Protein AF-A0A434CHG4-F1 (afdb_monomer_lite)

Secondary structure (DSSP, 8-state):
---TT---HHHHHHHHS-HHHHHHHHHHHHHHHHHHHHHSHHHHHHHT--TTHHHHHHHHHHHHHHHHHHHHHT--HHHHHHHHHHHHHHHHHHHHHHHHHPEEETTEEEE-

Structure (mmCIF, N/CA/C/O backbone):
data_AF-A0A434CHG4-F1
#
_entry.id   AF-A0A434CHG4-F1
#
loop_
_atom_site.group_PDB
_atom_site.id
_atom_site.type_symbol
_atom_site.label_atom_id
_atom_site.label_alt_id
_atom_site.label_comp_id
_atom_site.label_asym_id
_atom_site.label_entity_id
_atom_site.label_seq_id
_atom_site.pdbx_PDB_ins_code
_atom_site.Cartn_x
_atom_site.Cartn_y
_atom_site.Cartn_z
_atom_site.occupancy
_atom_site.B_iso_or_equiv
_atom_site.auth_seq_id
_atom_site.auth_comp_id
_atom_site.auth_asym_id
_atom_site.auth_atom_id
_atom_site.pdbx_PDB_model_num
ATOM 1 N N . MET A 1 1 ? 25.996 12.401 -8.474 1.00 47.12 1 MET A N 1
ATOM 2 C CA . MET A 1 1 ? 25.396 12.546 -9.818 1.00 47.12 1 MET A CA 1
ATOM 3 C C . MET A 1 1 ? 25.400 11.158 -10.446 1.00 47.12 1 MET A C 1
ATOM 5 O O . MET A 1 1 ? 26.479 10.670 -10.744 1.00 47.12 1 MET A O 1
ATOM 9 N N . GLN A 1 2 ? 24.256 10.465 -10.501 1.00 53.47 2 GLN A N 1
ATOM 10 C CA . GLN A 1 2 ? 24.184 9.134 -11.127 1.00 53.47 2 GLN A CA 1
ATOM 11 C C . GLN A 1 2 ? 24.467 9.268 -12.626 1.00 53.47 2 GLN A C 1
ATOM 13 O O . GLN A 1 2 ? 23.962 10.189 -13.275 1.00 53.47 2 GLN A O 1
ATOM 18 N N . SER A 1 3 ? 25.317 8.389 -13.149 1.00 61.41 3 SER A N 1
ATOM 19 C CA . SER A 1 3 ? 25.686 8.384 -14.560 1.00 61.41 3 SER A CA 1
ATOM 20 C C . SER A 1 3 ? 24.472 7.962 -15.386 1.00 61.41 3 SER A C 1
ATOM 22 O O . SER A 1 3 ? 23.768 7.025 -15.022 1.00 61.41 3 SER A O 1
ATOM 24 N N . ARG A 1 4 ? 24.232 8.590 -16.546 1.00 64.00 4 ARG A N 1
ATOM 25 C CA . ARG A 1 4 ? 23.167 8.172 -17.489 1.00 64.00 4 ARG A CA 1
ATOM 26 C C . ARG A 1 4 ? 23.380 6.749 -18.045 1.00 64.00 4 ARG A C 1
ATOM 28 O O . ARG A 1 4 ? 22.552 6.265 -18.808 1.00 64.00 4 ARG A O 1
ATOM 35 N N . LEU A 1 5 ? 24.495 6.107 -17.686 1.00 69.00 5 LEU A N 1
ATOM 36 C CA . LEU A 1 5 ? 24.861 4.739 -18.042 1.00 69.00 5 LEU A CA 1
ATOM 37 C C . LEU A 1 5 ? 24.376 3.694 -17.020 1.00 69.00 5 LEU A C 1
ATOM 39 O O . LEU A 1 5 ? 24.437 2.500 -17.316 1.00 69.00 5 LEU A O 1
ATOM 43 N N . ASP A 1 6 ? 23.872 4.112 -15.854 1.00 72.56 6 ASP A N 1
ATOM 44 C CA . ASP A 1 6 ? 23.413 3.193 -14.810 1.00 72.56 6 ASP A CA 1
ATOM 45 C C . ASP A 1 6 ? 22.053 2.578 -15.178 1.00 72.56 6 ASP A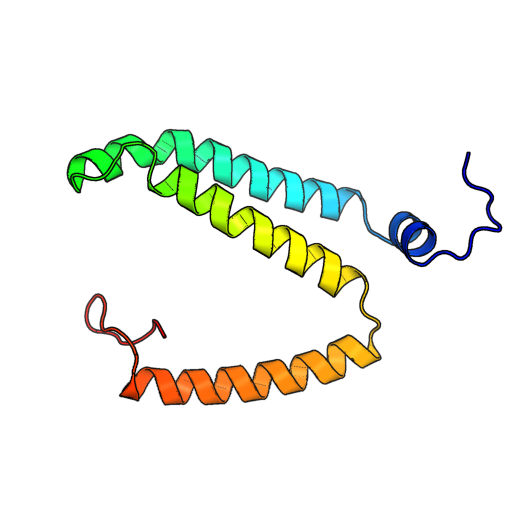 C 1
ATOM 47 O O . ASP A 1 6 ? 20.995 3.175 -14.987 1.00 72.56 6 ASP A O 1
ATOM 51 N N . LYS A 1 7 ? 22.078 1.341 -15.687 1.00 76.50 7 LYS A N 1
ATOM 52 C CA . LYS A 1 7 ? 20.885 0.549 -16.046 1.00 76.50 7 LYS A CA 1
ATOM 53 C C . LYS A 1 7 ? 20.310 -0.254 -14.872 1.00 76.50 7 LYS A C 1
ATOM 55 O O . LYS A 1 7 ? 19.689 -1.295 -15.079 1.00 76.50 7 LYS A O 1
ATOM 60 N N . SER A 1 8 ? 20.545 0.173 -13.629 1.00 85.31 8 SER A N 1
ATOM 61 C CA . SER A 1 8 ? 19.996 -0.550 -12.480 1.00 85.31 8 SER A CA 1
ATOM 62 C C . SER A 1 8 ? 18.460 -0.431 -12.459 1.00 85.31 8 SER A C 1
ATOM 64 O O . SER A 1 8 ? 17.918 0.609 -12.861 1.00 85.31 8 SER A O 1
ATOM 66 N N . PRO A 1 9 ? 17.729 -1.459 -11.986 1.00 82.62 9 PRO A N 1
ATOM 67 C CA . PRO A 1 9 ? 16.269 -1.402 -11.895 1.00 82.62 9 PRO A CA 1
ATOM 68 C C . PRO A 1 9 ? 15.771 -0.225 -11.046 1.00 82.62 9 PRO A C 1
ATOM 70 O O . PRO A 1 9 ? 14.797 0.428 -11.402 1.00 82.62 9 PRO A O 1
ATOM 73 N N . VAL A 1 10 ? 16.489 0.103 -9.965 1.00 86.56 10 VAL A N 1
ATOM 74 C CA . VAL A 1 10 ? 16.159 1.219 -9.064 1.00 86.56 10 VAL A CA 1
ATOM 75 C C . VAL A 1 10 ? 16.383 2.575 -9.732 1.00 86.56 10 VAL A C 1
ATOM 77 O O . VAL A 1 10 ? 15.531 3.454 -9.616 1.00 86.56 10 VAL A O 1
ATOM 80 N N . ALA A 1 11 ? 17.494 2.750 -10.459 1.00 85.62 11 ALA A N 1
ATOM 81 C CA . ALA A 1 11 ? 17.737 3.983 -11.204 1.00 85.62 11 ALA A CA 1
ATOM 82 C C . ALA A 1 11 ? 16.647 4.179 -12.264 1.00 85.62 11 ALA A C 1
ATOM 84 O O . ALA A 1 11 ? 15.993 5.217 -12.294 1.00 85.62 11 ALA A O 1
ATOM 85 N N . THR A 1 12 ? 16.386 3.149 -13.071 1.00 86.31 12 THR A N 1
ATOM 86 C CA . THR A 1 12 ? 15.358 3.185 -14.122 1.00 86.31 12 THR A CA 1
ATOM 87 C C . THR A 1 12 ? 13.975 3.519 -13.558 1.00 86.31 12 THR A C 1
ATOM 89 O O . THR A 1 12 ? 13.280 4.384 -14.093 1.00 86.31 12 THR A O 1
ATOM 92 N N . TRP A 1 13 ? 13.599 2.898 -12.440 1.00 89.88 13 TRP A N 1
ATOM 93 C CA . TRP A 1 13 ? 12.346 3.178 -11.742 1.00 89.88 13 TRP A CA 1
ATOM 94 C C . TRP A 1 13 ? 12.241 4.639 -11.291 1.00 89.88 13 TRP A C 1
ATOM 96 O O . TRP A 1 13 ? 11.254 5.306 -11.595 1.00 89.88 13 TRP A O 1
ATOM 106 N N . TRP A 1 14 ? 13.286 5.176 -10.654 1.00 88.31 14 TRP A N 1
ATOM 107 C CA . TRP A 1 14 ? 13.304 6.561 -10.167 1.00 88.31 14 TRP A CA 1
ATOM 108 C C . TRP A 1 14 ? 13.195 7.613 -11.285 1.00 88.31 14 TRP A C 1
ATOM 110 O O . TRP A 1 14 ? 12.694 8.725 -11.074 1.00 88.31 14 TRP A O 1
ATOM 120 N N . TRP A 1 15 ? 13.676 7.278 -12.483 1.00 86.31 15 TRP A N 1
ATOM 121 C CA . TRP A 1 15 ? 13.539 8.124 -13.670 1.00 86.31 15 TRP A CA 1
ATOM 122 C C . TRP A 1 15 ? 12.169 8.012 -14.341 1.00 86.31 15 TRP A C 1
ATOM 124 O O . TRP A 1 15 ? 11.743 8.973 -14.975 1.00 86.31 15 TRP A O 1
ATOM 134 N N . THR A 1 16 ? 11.491 6.872 -14.203 1.00 88.56 16 THR A N 1
ATOM 135 C CA . THR A 1 16 ? 10.229 6.589 -14.907 1.00 88.56 16 THR A CA 1
ATOM 136 C C . THR A 1 16 ? 8.996 6.954 -14.079 1.00 88.56 16 THR A C 1
ATOM 138 O O . THR A 1 16 ? 7.952 7.274 -14.642 1.00 88.56 16 THR A O 1
ATOM 141 N N . ILE A 1 17 ? 9.092 6.910 -12.748 1.00 91.69 17 ILE A N 1
ATOM 142 C CA . ILE A 1 17 ? 7.950 7.147 -11.864 1.00 91.69 17 ILE A CA 1
ATOM 143 C C . ILE A 1 17 ? 7.509 8.618 -11.853 1.00 91.69 17 ILE A C 1
ATOM 145 O O . ILE A 1 17 ? 8.328 9.539 -11.802 1.00 91.69 17 ILE A O 1
ATOM 149 N N . ASP A 1 18 ? 6.193 8.836 -11.831 1.00 94.50 18 ASP A N 1
ATOM 150 C CA . ASP A 1 18 ? 5.617 10.156 -11.592 1.00 94.50 18 ASP A CA 1
ATOM 151 C C . ASP A 1 18 ? 5.784 10.541 -10.114 1.00 94.50 18 ASP A C 1
ATOM 153 O O . ASP A 1 18 ? 5.156 9.988 -9.205 1.00 94.50 18 ASP A O 1
ATOM 157 N N . ARG A 1 19 ? 6.662 11.517 -9.878 1.00 93.19 19 ARG A N 1
ATOM 158 C CA . ARG A 1 19 ? 7.036 11.979 -8.537 1.00 93.19 19 ARG A CA 1
ATOM 159 C C . ARG A 1 19 ? 5.926 12.772 -7.859 1.00 93.19 19 ARG A C 1
ATOM 161 O O . ARG A 1 19 ? 5.859 12.755 -6.633 1.00 93.19 19 ARG A O 1
ATOM 168 N N . TRP A 1 20 ? 5.067 13.444 -8.624 1.00 96.25 20 TRP A N 1
ATOM 169 C CA . TRP A 1 20 ? 3.932 14.178 -8.069 1.00 96.25 20 TRP A CA 1
ATOM 170 C C . TRP A 1 20 ? 2.862 13.218 -7.580 1.00 96.25 20 TRP A C 1
ATOM 172 O O . TRP A 1 20 ? 2.360 13.387 -6.471 1.00 96.25 20 TRP A O 1
ATOM 182 N N . PHE A 1 21 ? 2.580 12.166 -8.349 1.00 94.94 21 PHE A N 1
ATOM 183 C CA . PHE A 1 21 ? 1.685 11.100 -7.901 1.00 94.94 21 PHE A CA 1
ATOM 184 C C . PHE A 1 21 ? 2.243 10.372 -6.680 1.00 94.94 21 PHE A C 1
ATOM 186 O O . PHE A 1 21 ? 1.521 10.186 -5.701 1.00 94.94 21 PHE A O 1
ATOM 193 N N . LEU A 1 22 ? 3.531 10.015 -6.690 1.00 94.88 22 LEU A N 1
ATOM 194 C CA . LEU A 1 22 ? 4.167 9.387 -5.532 1.00 94.88 22 LEU A CA 1
ATOM 195 C C . LEU A 1 22 ? 4.088 10.287 -4.289 1.00 94.88 22 LEU A C 1
ATOM 197 O O . LEU A 1 22 ? 3.700 9.817 -3.220 1.00 94.88 22 LEU A O 1
ATOM 201 N N . ALA A 1 23 ? 4.405 11.578 -4.426 1.00 96.00 23 ALA A N 1
ATOM 202 C CA . ALA A 1 23 ? 4.292 12.541 -3.336 1.00 96.00 23 ALA A CA 1
ATOM 203 C C . ALA A 1 23 ? 2.847 12.653 -2.834 1.00 96.00 23 ALA A C 1
ATOM 205 O O . ALA A 1 23 ? 2.629 12.596 -1.629 1.00 96.00 23 ALA A O 1
ATOM 206 N N . ALA A 1 24 ? 1.862 12.726 -3.733 1.00 96.88 24 ALA A N 1
ATOM 207 C CA . ALA A 1 24 ? 0.451 12.787 -3.368 1.00 96.88 24 ALA A CA 1
ATOM 208 C C . ALA A 1 24 ? 0.010 11.559 -2.557 1.00 96.88 24 ALA A C 1
ATOM 210 O O . ALA A 1 24 ? -0.628 11.726 -1.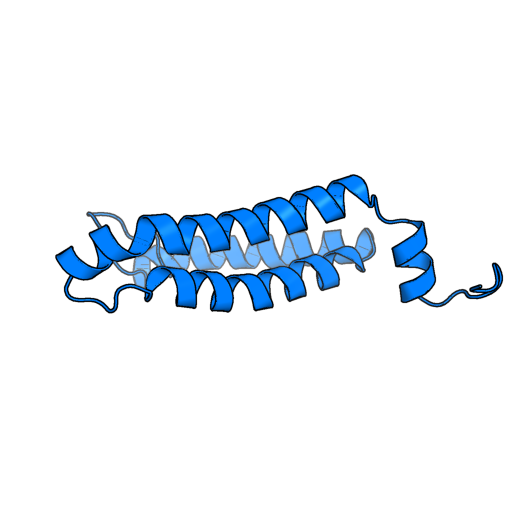519 1.00 96.88 24 ALA A O 1
ATOM 211 N N . PHE A 1 25 ? 0.393 10.343 -2.969 1.00 95.75 25 PHE A N 1
ATOM 212 C CA . PHE A 1 25 ? 0.103 9.121 -2.211 1.00 95.75 25 PHE A CA 1
ATOM 213 C C . PHE A 1 25 ? 0.761 9.129 -0.830 1.00 95.75 25 PHE A C 1
ATOM 215 O O . PHE A 1 25 ? 0.085 8.874 0.168 1.00 95.75 25 PHE A O 1
ATOM 222 N N . LEU A 1 26 ? 2.051 9.468 -0.749 1.00 96.19 26 LEU A N 1
ATOM 223 C CA . LEU A 1 26 ? 2.770 9.535 0.526 1.00 96.19 26 LEU A CA 1
ATOM 224 C C . LEU A 1 26 ? 2.169 10.593 1.461 1.00 96.19 26 LEU A C 1
ATOM 226 O O . LEU A 1 26 ? 1.995 10.332 2.652 1.00 96.19 26 LEU A O 1
ATOM 230 N N . SER A 1 27 ? 1.794 11.757 0.927 1.00 97.06 27 SER A N 1
ATOM 231 C CA . SER A 1 27 ? 1.099 12.802 1.677 1.00 97.06 27 SER A CA 1
ATOM 232 C C . SER A 1 27 ? -0.269 12.332 2.163 1.00 97.06 27 SER A C 1
ATOM 234 O O . SER A 1 27 ? -0.577 12.527 3.333 1.00 97.06 27 SER A O 1
ATOM 236 N N . LEU A 1 28 ? -1.071 11.670 1.324 1.00 96.38 28 LEU A N 1
ATOM 237 C CA . LEU A 1 28 ? -2.373 11.112 1.715 1.00 96.38 28 LEU A CA 1
ATOM 238 C C . LEU A 1 28 ? -2.243 10.080 2.839 1.00 96.38 28 LEU A C 1
ATOM 240 O O . LEU A 1 28 ? -3.000 10.124 3.808 1.00 96.38 28 LEU A O 1
ATOM 244 N N . MET A 1 29 ? -1.261 9.184 2.742 1.00 95.62 29 MET A N 1
ATOM 245 C CA . MET A 1 29 ? -0.990 8.176 3.770 1.00 95.62 29 MET A CA 1
ATOM 246 C C . MET A 1 29 ? -0.539 8.827 5.086 1.00 95.62 29 MET A C 1
ATOM 248 O O . MET A 1 29 ? -1.062 8.488 6.150 1.00 95.62 29 MET A O 1
ATOM 252 N N . GLY A 1 30 ? 0.372 9.804 5.020 1.00 95.25 30 GLY A N 1
ATOM 253 C CA . GLY A 1 30 ? 0.832 10.563 6.186 1.00 95.25 30 GLY A CA 1
ATOM 254 C C . GLY A 1 30 ? -0.285 11.376 6.844 1.00 95.25 30 GLY A C 1
ATOM 255 O O . GLY A 1 30 ? -0.462 11.310 8.060 1.00 95.25 30 GLY A O 1
ATOM 256 N N . LEU A 1 31 ? -1.097 12.077 6.049 1.00 96.00 31 LEU A N 1
ATOM 257 C CA . LEU A 1 31 ? -2.270 12.806 6.536 1.00 96.00 31 LEU A CA 1
ATOM 258 C C . LEU A 1 31 ? -3.286 11.866 7.185 1.00 96.00 31 LEU A C 1
ATOM 260 O O . LEU A 1 31 ? -3.815 12.193 8.242 1.00 96.00 31 LEU A O 1
ATOM 264 N N . GLY A 1 32 ? -3.515 10.682 6.615 1.00 93.56 32 GLY A N 1
ATOM 265 C CA . GLY A 1 32 ? -4.368 9.661 7.223 1.00 93.56 32 GLY A CA 1
ATOM 266 C C . GLY A 1 32 ? -3.891 9.241 8.617 1.00 93.56 32 GLY A C 1
ATOM 267 O O . GLY A 1 32 ? -4.706 9.107 9.532 1.00 93.56 32 GLY A O 1
ATOM 268 N N . ILE A 1 33 ? -2.576 9.098 8.815 1.00 92.81 33 ILE A N 1
ATOM 269 C CA . ILE A 1 33 ? -1.995 8.814 10.137 1.00 92.81 33 ILE A CA 1
ATOM 270 C C . ILE A 1 33 ? -2.219 9.991 11.095 1.00 92.81 33 ILE A C 1
ATOM 272 O O . ILE A 1 33 ? -2.725 9.782 12.197 1.00 92.81 33 ILE A O 1
ATOM 276 N N . VAL A 1 34 ? -1.907 11.224 10.681 1.00 93.00 34 VAL A N 1
ATOM 277 C CA . VAL A 1 34 ? -2.083 12.429 11.519 1.00 93.00 34 VAL A CA 1
ATOM 278 C C . VAL A 1 34 ? -3.546 12.614 11.930 1.00 93.00 34 VAL A C 1
ATOM 280 O O . VAL A 1 34 ? -3.842 12.838 13.103 1.00 93.00 34 VAL A O 1
ATOM 283 N N . LEU A 1 35 ? -4.478 12.457 10.988 1.00 91.69 35 LEU A N 1
ATOM 284 C CA . LEU A 1 35 ? -5.913 12.531 11.262 1.00 91.69 35 LEU A CA 1
ATOM 285 C C . LEU A 1 35 ? -6.378 11.408 12.195 1.00 91.69 35 LEU A C 1
ATOM 287 O O . LEU A 1 35 ? -7.236 11.648 13.044 1.00 91.69 35 LEU A O 1
ATOM 291 N N . SER A 1 36 ? -5.791 10.209 12.093 1.00 89.81 36 SER A N 1
ATOM 292 C CA . SER A 1 36 ? -6.085 9.115 13.025 1.00 89.81 36 SER A CA 1
ATOM 293 C C . SER A 1 36 ? -5.701 9.495 14.454 1.00 89.81 36 SER A C 1
ATOM 295 O O . SER A 1 36 ? -6.505 9.275 15.349 1.00 89.81 36 SER A O 1
ATOM 297 N N . PHE A 1 37 ? -4.547 10.139 14.672 1.00 86.75 37 PHE A N 1
ATOM 298 C CA . PHE A 1 37 ? -4.153 10.632 16.001 1.00 86.75 37 PHE A CA 1
ATOM 299 C C . PHE A 1 37 ? -5.113 11.685 16.565 1.00 86.75 37 PHE A C 1
ATOM 301 O O . PHE A 1 37 ? -5.364 11.697 17.767 1.00 86.75 37 PHE A O 1
ATOM 308 N N . ALA A 1 38 ? -5.653 12.557 15.712 1.00 85.31 38 ALA A N 1
ATOM 309 C CA . ALA A 1 38 ? -6.568 13.611 16.143 1.00 85.31 38 ALA A CA 1
ATOM 310 C C . ALA A 1 38 ? -7.981 13.083 16.453 1.00 85.31 38 ALA A C 1
ATOM 312 O O . ALA A 1 38 ? -8.612 13.527 17.410 1.00 85.31 38 ALA A O 1
ATOM 313 N N . ALA A 1 39 ? -8.489 12.145 15.649 1.00 81.38 39 ALA A N 1
ATOM 314 C CA . ALA A 1 39 ? -9.878 11.692 15.728 1.00 81.38 39 ALA A CA 1
ATOM 315 C C . ALA A 1 39 ? -10.084 10.443 16.605 1.00 81.38 39 ALA A C 1
ATOM 317 O O . ALA A 1 39 ? -11.188 10.225 17.107 1.00 81.38 39 ALA A O 1
ATOM 318 N N . SER A 1 40 ? -9.058 9.603 16.789 1.00 78.00 40 SER A N 1
ATOM 319 C CA . SER A 1 40 ? -9.210 8.307 17.463 1.00 78.00 40 SER A CA 1
ATOM 320 C C . SER A 1 40 ? -9.444 8.334 18.977 1.00 78.00 40 SER A C 1
ATOM 322 O O . SER A 1 40 ? -10.198 7.466 19.429 1.00 78.00 40 SER A O 1
ATOM 324 N N . PRO A 1 41 ? -8.868 9.261 19.777 1.00 80.50 41 PRO A N 1
ATOM 325 C CA . PRO A 1 41 ? -8.957 9.181 21.239 1.00 80.50 41 PRO A CA 1
ATOM 326 C C . PRO A 1 41 ? -10.395 9.228 21.759 1.00 80.50 41 PRO A C 1
ATOM 328 O O . PRO A 1 41 ? -10.796 8.387 22.559 1.00 80.50 41 PRO A O 1
ATOM 331 N N . ALA A 1 42 ? -11.209 10.137 21.215 1.00 81.19 42 ALA A N 1
ATOM 332 C CA . ALA A 1 42 ? -12.595 10.333 21.641 1.00 81.19 42 ALA A CA 1
ATOM 333 C C . ALA A 1 42 ? -13.495 9.109 21.391 1.00 81.19 42 ALA A C 1
ATOM 335 O O . ALA A 1 42 ? -14.505 8.925 22.071 1.00 81.19 42 ALA A O 1
ATOM 336 N N . VAL A 1 43 ? -13.160 8.277 20.400 1.00 79.69 43 VAL A N 1
ATOM 337 C CA . VAL A 1 43 ? -13.892 7.038 20.095 1.00 79.69 43 VAL A CA 1
ATOM 338 C C . VAL A 1 43 ? -13.322 5.864 20.886 1.00 79.69 43 VAL A C 1
ATOM 340 O O . VAL A 1 43 ? -14.090 5.036 21.370 1.00 79.69 43 VAL A O 1
ATOM 343 N N . ALA A 1 44 ? -11.998 5.794 21.038 1.00 80.81 44 ALA A N 1
ATOM 344 C CA . ALA A 1 44 ? -11.334 4.738 21.794 1.00 80.81 44 ALA A CA 1
ATOM 345 C C . ALA A 1 44 ? -11.764 4.733 23.267 1.00 80.81 44 ALA A C 1
ATOM 347 O O . ALA A 1 44 ? -12.148 3.682 23.778 1.00 80.81 44 ALA A O 1
ATOM 348 N N . GLU A 1 45 ? -11.827 5.909 23.896 1.00 81.38 45 GLU A N 1
ATOM 349 C CA . GLU A 1 45 ? -12.255 6.059 25.290 1.00 81.38 45 GLU A CA 1
ATOM 350 C C . GLU A 1 45 ? -13.696 5.564 25.508 1.00 81.38 45 GLU A C 1
ATOM 352 O O . GLU A 1 45 ? -13.984 4.867 26.478 1.00 81.38 45 GLU A O 1
ATOM 357 N N . ARG A 1 46 ? -14.596 5.807 24.543 1.00 82.62 46 ARG A N 1
ATOM 358 C CA . ARG A 1 46 ? -15.990 5.318 24.591 1.00 82.62 46 ARG A CA 1
ATOM 359 C C . ARG A 1 46 ? -16.114 3.798 24.516 1.00 82.62 46 ARG A C 1
ATOM 361 O O 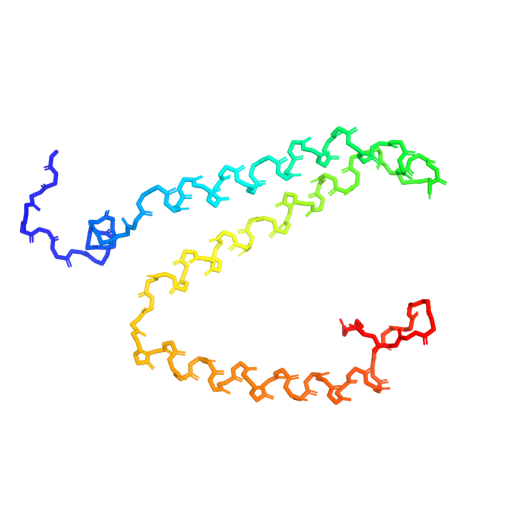. ARG A 1 46 ? -17.126 3.254 24.946 1.00 82.62 46 ARG A O 1
ATOM 368 N N . ILE A 1 47 ? -15.130 3.128 23.923 1.00 84.25 47 ILE A N 1
ATOM 369 C CA . ILE A 1 47 ? -15.116 1.674 23.714 1.00 84.25 47 ILE A CA 1
ATOM 370 C C . ILE A 1 47 ? -14.189 0.996 24.750 1.00 84.25 47 ILE A C 1
ATOM 372 O O . ILE A 1 47 ? -14.045 -0.223 24.748 1.00 84.25 47 ILE A O 1
ATOM 376 N N . GLY A 1 48 ? -13.583 1.766 25.666 1.00 81.56 48 GLY A N 1
ATOM 377 C CA . GLY A 1 48 ? -12.656 1.256 26.682 1.00 81.56 48 GLY A CA 1
ATOM 378 C C . GLY A 1 48 ? -11.314 0.783 26.111 1.00 81.56 48 GLY A C 1
ATOM 379 O O . GLY A 1 48 ? -10.656 -0.068 26.704 1.00 81.56 48 GLY A O 1
ATOM 380 N N . LEU A 1 49 ? -10.926 1.293 24.940 1.00 85.75 49 LEU A N 1
ATOM 381 C CA . LEU A 1 49 ? -9.647 1.010 24.292 1.00 85.75 49 LEU A CA 1
ATOM 382 C C . LEU A 1 49 ? -8.638 2.122 24.592 1.00 85.75 49 LEU A C 1
ATOM 384 O O . LEU A 1 49 ? -9.011 3.248 24.910 1.00 85.75 49 LEU A O 1
ATOM 388 N N . ASP A 1 50 ? -7.353 1.813 24.424 1.00 84.50 50 ASP A N 1
ATOM 389 C CA . ASP A 1 50 ? -6.287 2.811 24.511 1.00 84.50 50 ASP A CA 1
ATOM 390 C C . ASP A 1 50 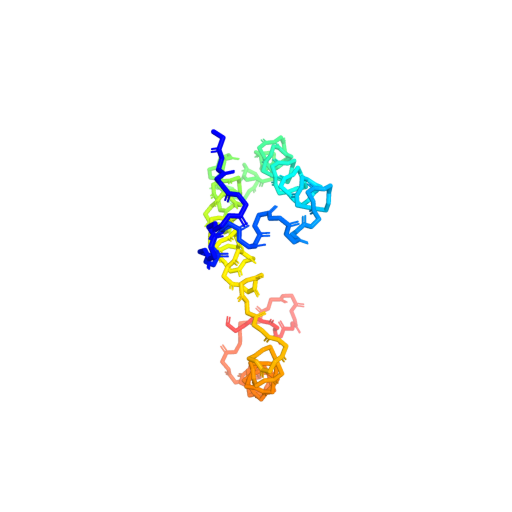? -6.495 3.945 23.489 1.00 84.50 50 ASP A C 1
ATOM 392 O O . ASP A 1 50 ? -6.844 3.694 22.329 1.00 84.50 50 ASP A O 1
ATOM 396 N N . SER A 1 51 ? -6.246 5.191 23.899 1.00 80.69 51 SER A N 1
ATOM 397 C CA . SER A 1 51 ? -6.533 6.413 23.129 1.00 80.69 51 SER A CA 1
ATOM 398 C C . SER A 1 51 ? -5.914 6.413 21.725 1.00 80.69 51 SER A C 1
ATOM 400 O O . SER A 1 51 ? -6.472 6.983 20.780 1.00 80.69 51 SER A O 1
ATOM 402 N N . PHE A 1 52 ? -4.780 5.728 21.560 1.00 84.44 52 PHE A N 1
ATOM 403 C CA . PHE A 1 52 ? -4.047 5.635 20.297 1.00 84.44 52 PHE A CA 1
ATOM 404 C C . PHE A 1 52 ? -4.205 4.291 19.581 1.00 84.44 52 PHE A C 1
ATOM 406 O O . PHE A 1 52 ? -3.517 4.044 18.591 1.00 84.44 52 PHE A O 1
ATOM 413 N N . HIS A 1 53 ? -5.135 3.432 20.008 1.00 86.56 53 HIS A N 1
ATOM 414 C CA . HIS A 1 53 ? -5.332 2.102 19.424 1.00 86.56 53 HIS A CA 1
ATOM 415 C C . HIS A 1 53 ? -5.492 2.131 17.893 1.00 86.56 53 HIS A C 1
ATOM 417 O O . HIS A 1 53 ? -4.852 1.361 17.172 1.00 86.56 53 HIS A O 1
ATOM 423 N N . PHE A 1 54 ? -6.323 3.042 17.377 1.00 87.44 54 PHE A N 1
ATOM 424 C CA . PHE A 1 54 ? -6.567 3.159 15.937 1.00 87.44 54 PHE A CA 1
ATOM 425 C C . PHE A 1 54 ? -5.385 3.783 15.188 1.00 87.44 54 PHE A C 1
ATOM 427 O O . PHE A 1 54 ? -5.045 3.307 14.108 1.00 87.44 54 PHE A O 1
ATOM 434 N N . ALA A 1 55 ? -4.720 4.786 15.768 1.00 89.38 55 ALA A N 1
ATOM 435 C CA . ALA A 1 55 ? -3.535 5.404 15.175 1.00 89.38 55 ALA A CA 1
ATOM 436 C C . ALA A 1 55 ? -2.372 4.402 15.057 1.00 89.38 55 ALA A C 1
ATOM 438 O O . ALA A 1 55 ? -1.756 4.282 13.996 1.00 89.38 55 ALA A O 1
ATOM 439 N N . THR A 1 56 ? -2.138 3.602 16.099 1.00 90.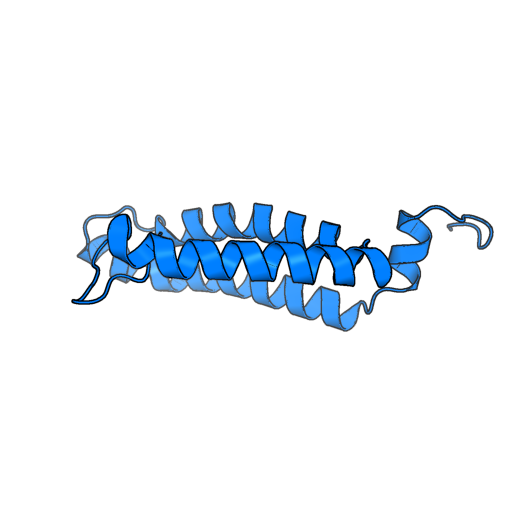44 56 THR A N 1
ATOM 440 C CA . THR A 1 56 ? -1.132 2.532 16.091 1.00 90.44 56 THR A CA 1
ATOM 441 C C . THR A 1 56 ? -1.425 1.504 15.001 1.00 90.44 56 THR A C 1
ATOM 443 O O . THR A 1 56 ? -0.534 1.154 14.226 1.00 90.44 56 THR A O 1
ATOM 446 N N . ARG A 1 57 ? -2.682 1.060 14.862 1.00 91.88 57 ARG A N 1
ATOM 447 C CA . ARG A 1 57 ? -3.075 0.151 13.770 1.00 91.88 57 ARG A CA 1
ATOM 448 C C . ARG A 1 57 ? -2.897 0.786 12.396 1.00 91.88 57 ARG A C 1
ATOM 450 O O . ARG A 1 57 ? -2.399 0.116 11.496 1.00 91.88 57 ARG A O 1
ATOM 457 N N . GLN A 1 58 ? -3.254 2.059 12.236 1.00 93.81 58 GLN A N 1
ATOM 458 C CA . GLN A 1 58 ? -3.071 2.776 10.977 1.00 93.81 58 GLN A CA 1
ATOM 459 C C . GLN A 1 58 ? -1.600 2.754 10.550 1.00 93.81 58 GLN A C 1
ATOM 461 O O . GLN A 1 58 ? -1.305 2.436 9.400 1.00 93.81 58 GLN A O 1
ATOM 466 N N . ILE A 1 59 ? -0.669 3.005 11.474 1.00 93.94 59 ILE A N 1
ATOM 467 C CA . ILE A 1 59 ? 0.773 2.917 11.202 1.00 93.94 59 ILE A CA 1
ATOM 468 C C . ILE A 1 59 ? 1.167 1.484 10.823 1.00 93.94 59 ILE A C 1
ATOM 470 O O . ILE A 1 59 ? 1.803 1.284 9.787 1.00 93.94 59 ILE A O 1
ATOM 474 N N . ILE A 1 60 ? 0.743 0.490 11.612 1.00 95.56 60 ILE A N 1
ATOM 475 C CA . ILE A 1 60 ? 1.061 -0.927 11.373 1.00 95.56 60 ILE A CA 1
ATOM 476 C C . ILE A 1 60 ? 0.602 -1.380 9.984 1.00 95.56 60 ILE A C 1
ATOM 478 O O . ILE A 1 60 ? 1.342 -2.103 9.328 1.00 95.56 60 ILE A O 1
ATOM 482 N N . PHE A 1 61 ? -0.573 -0.951 9.511 1.00 94.94 61 PHE A N 1
ATOM 483 C CA . PHE A 1 61 ? -1.074 -1.300 8.175 1.00 94.94 61 PHE A CA 1
ATOM 484 C C . PHE A 1 61 ? -0.488 -0.435 7.052 1.00 94.94 61 PHE A C 1
ATOM 486 O O . PHE A 1 61 ? -0.396 -0.892 5.912 1.00 94.94 61 PHE A O 1
ATOM 493 N N . THR A 1 62 ? -0.034 0.782 7.355 1.00 95.69 62 THR A N 1
ATOM 494 C CA . THR A 1 62 ? 0.616 1.661 6.370 1.00 95.69 62 THR A CA 1
ATOM 495 C C . THR A 1 62 ? 1.959 1.084 5.911 1.00 95.69 62 THR A C 1
ATOM 497 O O . THR A 1 62 ? 2.277 1.152 4.725 1.00 95.69 62 THR A O 1
ATOM 500 N N . VAL A 1 63 ? 2.731 0.460 6.809 1.00 94.94 63 VAL A N 1
ATOM 501 C CA . VAL A 1 63 ? 4.037 -0.150 6.484 1.00 94.94 63 VAL A CA 1
ATOM 502 C C . VAL A 1 63 ? 3.947 -1.236 5.392 1.00 94.94 63 VAL A C 1
ATOM 504 O O . VAL A 1 63 ? 4.616 -1.091 4.365 1.00 94.94 63 VAL A O 1
ATOM 507 N N . PRO A 1 64 ? 3.133 -2.303 5.528 1.00 96.75 64 PRO A N 1
ATOM 508 C CA . PRO A 1 64 ? 2.985 -3.302 4.476 1.00 96.75 64 PRO A CA 1
ATOM 509 C C . PRO A 1 64 ? 2.312 -2.722 3.228 1.00 96.75 64 PRO A C 1
ATOM 511 O O . PRO A 1 64 ? 2.667 -3.129 2.125 1.00 96.75 64 PRO A O 1
ATOM 514 N N . ALA A 1 65 ? 1.410 -1.740 3.359 1.00 96.31 65 ALA A N 1
ATOM 515 C CA . ALA A 1 65 ? 0.819 -1.064 2.203 1.00 96.31 65 ALA A CA 1
ATOM 516 C C . ALA A 1 65 ? 1.877 -0.337 1.353 1.00 96.31 65 ALA A C 1
ATOM 518 O O . ALA A 1 65 ? 1.866 -0.469 0.129 1.00 96.31 65 ALA A O 1
ATOM 519 N N . LEU A 1 66 ? 2.833 0.361 1.984 1.00 96.00 66 LEU A N 1
ATOM 520 C CA . LEU A 1 66 ? 3.981 0.957 1.288 1.00 96.00 66 LEU A CA 1
ATOM 521 C C . LEU A 1 66 ? 4.840 -0.110 0.609 1.00 96.00 66 LEU A C 1
ATOM 523 O O . LEU A 1 66 ? 5.231 0.064 -0.545 1.00 96.00 66 LEU A O 1
ATOM 527 N N . GLY A 1 67 ? 5.096 -1.225 1.297 1.00 95.94 67 GLY A N 1
ATOM 528 C CA . GLY A 1 67 ? 5.833 -2.355 0.731 1.00 95.94 67 GLY A CA 1
ATOM 529 C C . GLY A 1 67 ? 5.172 -2.903 -0.535 1.00 95.94 67 GLY A C 1
ATOM 530 O O . GLY A 1 67 ? 5.837 -3.050 -1.559 1.00 95.94 67 GLY A O 1
ATOM 531 N N . VAL A 1 68 ? 3.857 -3.136 -0.497 1.00 96.31 68 VAL A N 1
ATOM 532 C CA . VAL A 1 68 ? 3.081 -3.614 -1.652 1.00 96.31 68 VAL A CA 1
ATOM 533 C C . VAL A 1 68 ? 3.061 -2.577 -2.774 1.00 96.31 68 VAL A C 1
ATOM 535 O O . VAL A 1 68 ? 3.312 -2.935 -3.922 1.00 96.31 68 VAL A O 1
ATOM 538 N N . MET A 1 69 ? 2.818 -1.299 -2.467 1.00 95.06 69 MET A N 1
ATOM 539 C CA . MET A 1 69 ? 2.810 -0.219 -3.462 1.00 95.06 69 MET A CA 1
ATOM 540 C C . MET A 1 69 ? 4.141 -0.152 -4.218 1.00 95.06 69 MET A C 1
ATOM 542 O O . MET A 1 69 ? 4.155 -0.151 -5.451 1.00 95.06 69 MET A O 1
ATOM 546 N N . LEU A 1 70 ? 5.257 -0.133 -3.483 1.00 94.12 70 LEU A 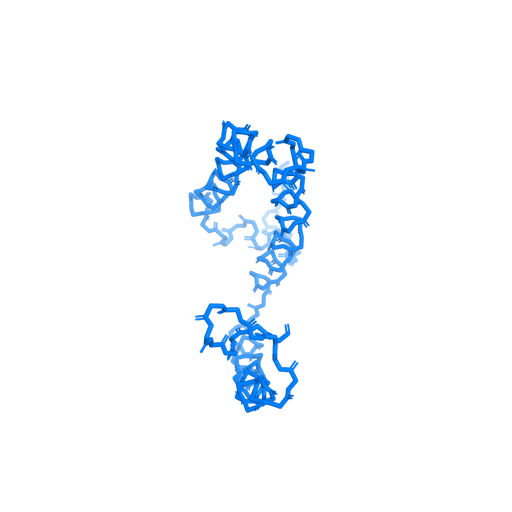N 1
ATOM 547 C CA . LEU A 1 70 ? 6.585 -0.089 -4.082 1.00 94.12 70 LEU A CA 1
ATOM 548 C C . LEU A 1 70 ? 6.852 -1.358 -4.890 1.00 94.12 70 LEU A C 1
ATOM 550 O O . LEU A 1 70 ? 7.181 -1.244 -6.067 1.00 94.12 70 LEU A O 1
ATOM 554 N N . ALA A 1 71 ? 6.632 -2.547 -4.320 1.00 93.81 71 ALA A N 1
ATOM 555 C CA . ALA A 1 71 ? 6.872 -3.819 -5.001 1.00 93.81 71 ALA A CA 1
ATOM 556 C C . ALA A 1 71 ? 6.087 -3.948 -6.317 1.00 93.81 71 ALA A C 1
ATOM 558 O O . ALA A 1 71 ? 6.658 -4.327 -7.339 1.00 93.81 71 ALA A O 1
ATOM 559 N N . VAL A 1 72 ? 4.801 -3.583 -6.318 1.00 94.25 72 VAL A N 1
ATOM 560 C CA . VAL A 1 72 ? 3.956 -3.631 -7.520 1.00 94.25 72 VAL A CA 1
ATOM 561 C C . VAL A 1 72 ? 4.407 -2.607 -8.562 1.00 94.25 72 VAL A C 1
ATOM 563 O O . VAL A 1 72 ? 4.348 -2.899 -9.754 1.00 94.25 72 VAL A O 1
ATOM 566 N N . SER A 1 73 ? 4.920 -1.445 -8.146 1.00 92.50 73 SER A N 1
ATOM 567 C CA . SER A 1 73 ? 5.422 -0.425 -9.079 1.00 92.50 73 SER A CA 1
ATOM 568 C C . SER A 1 73 ? 6.682 -0.842 -9.855 1.00 92.50 73 SER A C 1
ATOM 570 O O . SER A 1 73 ? 6.987 -0.233 -10.877 1.00 92.50 73 SER A O 1
ATOM 572 N N . PHE A 1 74 ? 7.401 -1.877 -9.401 1.00 91.88 74 PHE A N 1
ATOM 573 C CA . PHE A 1 74 ? 8.541 -2.457 -10.123 1.00 91.88 74 PHE A CA 1
ATOM 574 C C . PHE A 1 74 ? 8.139 -3.541 -11.135 1.00 91.88 74 PHE A C 1
ATOM 576 O O . PHE A 1 74 ? 9.005 -4.041 -11.851 1.00 91.88 74 PHE A O 1
ATOM 583 N N . LEU A 1 75 ? 6.866 -3.949 -11.184 1.00 92.25 75 LEU A N 1
ATOM 584 C CA . LEU A 1 75 ? 6.429 -5.041 -12.051 1.00 92.25 75 LEU A CA 1
ATOM 585 C C . LEU A 1 75 ? 6.222 -4.591 -13.497 1.00 92.25 75 LEU A C 1
ATOM 587 O O . LEU A 1 75 ? 5.616 -3.558 -13.778 1.00 92.25 75 LEU A O 1
ATOM 591 N N . ASP A 1 76 ? 6.615 -5.460 -14.422 1.00 92.38 76 ASP A N 1
ATOM 592 C CA . ASP A 1 76 ? 6.341 -5.278 -15.841 1.00 92.38 76 ASP A CA 1
ATOM 593 C C . ASP A 1 76 ? 4.878 -5.590 -16.186 1.00 92.38 76 ASP A C 1
ATOM 595 O O . ASP A 1 76 ? 4.206 -6.414 -15.555 1.00 92.38 76 ASP A O 1
ATOM 599 N N . SER A 1 77 ? 4.396 -5.036 -17.300 1.00 92.69 77 SER A N 1
ATOM 600 C CA . SER A 1 77 ? 3.024 -5.233 -17.799 1.00 92.69 77 SER A CA 1
ATOM 601 C C . SER A 1 77 ? 2.605 -6.708 -17.940 1.00 92.69 77 SER A C 1
ATOM 603 O O . SER A 1 77 ? 1.453 -7.066 -17.677 1.00 92.69 77 SER A O 1
ATOM 605 N N . ARG A 1 78 ? 3.535 -7.601 -18.315 1.00 95.31 78 ARG A N 1
ATOM 606 C CA . ARG A 1 78 ? 3.281 -9.053 -18.397 1.00 95.31 78 ARG A CA 1
ATOM 607 C C . ARG A 1 78 ? 3.098 -9.686 -17.019 1.00 95.31 78 ARG A C 1
ATOM 609 O O . ARG A 1 78 ? 2.234 -10.549 -16.866 1.00 95.31 78 ARG A O 1
ATOM 616 N N . GLN A 1 79 ? 3.902 -9.278 -16.038 1.00 95.31 79 GLN A N 1
ATOM 617 C CA . GLN A 1 79 ? 3.806 -9.770 -14.663 1.00 95.31 79 GLN A CA 1
ATOM 618 C C . GLN A 1 79 ? 2.510 -9.284 -14.020 1.00 95.31 79 GLN A C 1
ATOM 620 O O . GLN A 1 79 ? 1.780 -10.098 -13.458 1.00 95.31 79 GLN A O 1
ATOM 625 N N . ILE A 1 80 ? 2.165 -8.006 -14.215 1.00 96.06 80 ILE A N 1
ATOM 626 C CA . ILE A 1 80 ? 0.900 -7.420 -13.754 1.00 96.06 80 ILE A CA 1
ATOM 627 C C . ILE A 1 80 ? -0.292 -8.206 -14.306 1.00 96.06 80 ILE A C 1
ATOM 629 O O . ILE A 1 80 ? -1.191 -8.555 -13.549 1.00 96.06 80 ILE A O 1
ATOM 633 N N . ARG A 1 81 ? -0.289 -8.568 -15.597 1.00 96.44 81 ARG A N 1
ATOM 634 C CA . ARG A 1 81 ? -1.388 -9.345 -16.195 1.00 96.44 81 ARG A CA 1
ATOM 635 C C . ARG A 1 81 ? -1.544 -10.734 -15.569 1.00 96.44 81 ARG A C 1
ATOM 637 O O . ARG A 1 81 ? -2.667 -11.157 -15.309 1.00 96.44 81 ARG A O 1
ATOM 644 N N . ARG A 1 82 ? -0.438 -11.445 -15.322 1.00 96.38 82 ARG A N 1
ATOM 645 C CA . ARG A 1 82 ? -0.478 -12.761 -14.655 1.00 96.38 82 ARG A CA 1
ATOM 646 C C . ARG A 1 82 ? -0.963 -12.628 -13.215 1.00 96.38 82 ARG A C 1
ATOM 648 O O . ARG A 1 82 ? -1.840 -13.375 -12.799 1.00 96.38 82 ARG A O 1
ATOM 655 N N . MET A 1 83 ? -0.428 -11.649 -12.490 1.00 97.00 83 MET A N 1
ATOM 656 C CA . MET A 1 83 ? -0.799 -11.370 -11.106 1.00 97.00 83 MET A CA 1
ATOM 657 C C . MET A 1 83 ? -2.278 -10.988 -10.991 1.00 97.00 83 MET A C 1
ATOM 659 O O . MET A 1 83 ? -2.958 -11.497 -10.111 1.00 97.00 83 MET A O 1
ATOM 663 N N . ALA A 1 84 ? -2.806 -10.180 -11.915 1.00 96.44 84 ALA A N 1
ATOM 664 C CA . ALA A 1 84 ? -4.217 -9.805 -11.947 1.00 96.44 84 ALA A CA 1
ATOM 665 C C . ALA A 1 84 ? -5.144 -11.022 -12.089 1.00 96.44 84 ALA A C 1
ATOM 667 O O . ALA A 1 84 ? -6.134 -11.108 -11.371 1.00 96.44 84 ALA A O 1
ATOM 668 N N . LEU A 1 85 ? -4.812 -11.986 -12.958 1.00 97.75 85 LEU A N 1
ATOM 669 C CA . LEU A 1 85 ? -5.601 -13.217 -13.106 1.00 97.75 85 LEU A CA 1
ATOM 670 C C . LEU A 1 85 ? -5.531 -14.103 -11.857 1.00 97.75 85 LEU A C 1
ATOM 672 O O . LEU A 1 85 ? -6.553 -14.620 -11.415 1.00 97.75 85 LEU A O 1
ATOM 676 N N . VAL A 1 86 ? -4.343 -14.249 -11.264 1.00 97.69 86 VAL A N 1
ATOM 677 C CA . VAL A 1 86 ? -4.168 -15.019 -10.022 1.00 97.69 86 VAL A CA 1
ATOM 678 C C . VAL A 1 86 ? -4.955 -14.384 -8.875 1.00 97.69 86 VAL A C 1
ATOM 680 O O . VAL A 1 86 ? -5.699 -15.081 -8.188 1.00 97.69 86 VAL A O 1
ATOM 683 N N . ILE A 1 87 ? -4.839 -13.064 -8.700 1.00 97.31 87 ILE A N 1
ATOM 684 C CA . ILE A 1 87 ? -5.579 -12.313 -7.681 1.00 97.31 87 ILE A CA 1
ATOM 685 C C . ILE A 1 87 ? -7.080 -12.419 -7.936 1.00 97.31 87 ILE A C 1
ATOM 687 O O . ILE A 1 87 ? -7.819 -12.663 -6.993 1.00 97.31 87 ILE A O 1
ATOM 691 N N . LEU A 1 88 ? -7.543 -12.300 -9.184 1.00 98.00 88 LEU A N 1
ATOM 692 C CA . LEU A 1 88 ? -8.961 -12.439 -9.518 1.00 98.00 88 LEU A CA 1
ATOM 693 C C . LEU A 1 88 ? -9.512 -13.798 -9.075 1.00 98.00 88 LEU A C 1
ATOM 695 O O . LEU A 1 88 ? -10.505 -13.845 -8.352 1.00 98.00 88 LEU A O 1
ATOM 699 N N . CYS A 1 89 ? -8.857 -14.895 -9.460 1.00 98.19 89 CYS A N 1
ATOM 700 C CA . CYS A 1 89 ? -9.277 -16.235 -9.052 1.00 98.19 89 CYS A CA 1
ATOM 701 C C . CYS A 1 89 ? -9.266 -16.390 -7.526 1.00 98.19 89 CYS A C 1
ATOM 703 O O . CYS A 1 89 ? -10.221 -16.910 -6.954 1.00 98.19 89 CYS A O 1
ATOM 705 N N . LEU A 1 90 ? -8.220 -15.893 -6.860 1.00 98.00 90 LEU A N 1
ATOM 706 C CA . LEU A 1 90 ? -8.116 -15.931 -5.404 1.00 98.00 90 LEU A CA 1
ATOM 707 C C . LEU A 1 90 ? -9.249 -15.142 -4.732 1.00 98.00 90 LEU A C 1
ATOM 709 O O . LEU A 1 90 ? -9.866 -15.648 -3.800 1.00 98.00 90 LEU A O 1
ATOM 713 N N . MET A 1 91 ? -9.583 -13.950 -5.229 1.00 97.19 91 MET A N 1
ATOM 714 C CA . MET A 1 91 ? -10.679 -13.137 -4.692 1.00 97.19 91 MET A CA 1
ATOM 715 C C . MET A 1 91 ? -12.048 -13.780 -4.920 1.00 97.19 91 MET A C 1
ATOM 717 O O . MET A 1 91 ? -12.892 -13.718 -4.031 1.00 97.19 91 MET A O 1
ATOM 721 N N . LEU A 1 92 ? -12.267 -14.445 -6.059 1.00 97.50 92 LEU A N 1
ATOM 722 C CA . LEU A 1 92 ? -13.492 -15.217 -6.295 1.00 97.50 92 LEU A CA 1
ATOM 723 C C . LEU A 1 92 ? -13.625 -16.374 -5.299 1.00 97.50 92 LEU A C 1
ATOM 725 O O . LEU A 1 92 ? -14.704 -16.586 -4.747 1.00 97.50 92 LEU A O 1
ATOM 729 N N . VAL A 1 93 ? -12.529 -17.083 -5.017 1.00 97.12 93 VAL A N 1
ATOM 730 C CA . VAL A 1 93 ? -12.513 -18.141 -3.996 1.00 97.12 93 VAL A CA 1
ATOM 731 C C . VAL A 1 93 ? -12.801 -17.563 -2.611 1.00 97.12 93 VAL A C 1
ATOM 733 O O . VAL A 1 93 ? -13.657 -18.096 -1.908 1.00 97.12 93 VAL A O 1
ATOM 736 N N . LEU A 1 94 ? -12.157 -16.456 -2.228 1.00 96.00 94 LEU A N 1
ATOM 737 C CA . LEU A 1 94 ? -12.404 -15.798 -0.940 1.00 96.00 94 LEU A CA 1
ATOM 738 C C . LEU A 1 94 ? -13.847 -15.288 -0.808 1.00 96.00 94 LEU A C 1
ATOM 740 O O . LEU A 1 94 ? -14.430 -15.387 0.269 1.00 96.00 94 LEU A O 1
ATOM 744 N N . MET A 1 95 ? -14.447 -14.802 -1.897 1.00 95.12 95 MET A N 1
ATOM 745 C CA . MET A 1 95 ? -15.847 -14.369 -1.926 1.00 95.12 95 MET A CA 1
ATOM 746 C C . MET A 1 95 ? -16.811 -15.527 -1.652 1.00 95.12 95 MET A C 1
ATOM 748 O O . MET A 1 95 ? -17.816 -15.336 -0.977 1.00 95.12 95 MET A O 1
ATOM 752 N N . VAL A 1 96 ? -16.515 -16.734 -2.136 1.00 95.06 96 VAL A N 1
ATOM 753 C CA . VAL A 1 96 ? -17.298 -17.927 -1.779 1.00 95.06 96 VAL A CA 1
ATOM 754 C C . VAL A 1 96 ? -16.983 -18.359 -0.344 1.00 95.06 96 VAL A C 1
ATOM 756 O O . VAL A 1 96 ? -17.894 -18.681 0.418 1.00 95.06 96 VAL A O 1
ATOM 759 N N . ALA A 1 97 ? -15.709 -18.320 0.053 1.00 95.00 97 ALA A N 1
ATOM 760 C CA . ALA A 1 97 ? -15.258 -18.734 1.378 1.00 95.00 97 ALA A CA 1
ATOM 761 C C . ALA A 1 97 ? -15.892 -17.903 2.505 1.00 95.00 97 ALA A C 1
ATOM 763 O O . ALA A 1 97 ? -16.267 -18.470 3.532 1.00 95.00 97 ALA A O 1
ATOM 764 N N . VAL A 1 98 ? -16.092 -16.594 2.309 1.00 94.94 98 VAL A N 1
ATOM 765 C CA . VAL A 1 98 ? -16.676 -15.701 3.328 1.00 94.94 98 VAL A CA 1
ATOM 766 C C . VAL A 1 98 ? -18.068 -16.150 3.794 1.00 94.94 98 VAL A C 1
ATOM 768 O O . VAL A 1 98 ? -18.449 -15.878 4.929 1.00 94.94 98 VAL A O 1
ATOM 771 N N . LEU A 1 99 ? -18.821 -16.885 2.966 1.00 91.12 99 LEU A N 1
ATOM 772 C CA . LEU A 1 99 ? -20.132 -17.420 3.349 1.00 91.12 99 LEU A CA 1
ATOM 773 C C . LEU A 1 99 ? -20.019 -18.497 4.438 1.00 91.12 99 LEU A C 1
ATOM 775 O O . LEU A 1 99 ? -20.907 -18.611 5.287 1.00 91.12 99 LEU A O 1
ATOM 779 N N . TYR A 1 100 ? -18.917 -19.249 4.435 1.00 91.62 100 TYR A N 1
ATOM 780 C CA . TYR A 1 100 ? -18.678 -20.379 5.330 1.00 91.62 100 TYR A CA 1
ATOM 781 C C . TYR A 1 100 ? -17.851 -19.995 6.558 1.00 91.62 100 TYR A C 1
ATOM 783 O O . TYR A 1 100 ? -18.202 -20.395 7.664 1.00 91.62 100 TYR A O 1
ATOM 791 N N . ILE A 1 101 ? -16.774 -19.224 6.370 1.00 91.56 101 ILE A N 1
ATOM 792 C CA . ILE A 1 101 ? -15.809 -18.890 7.435 1.00 91.56 101 ILE A CA 1
ATOM 793 C C . ILE A 1 101 ? -15.853 -17.423 7.881 1.00 91.56 101 ILE A C 1
ATOM 795 O O . ILE A 1 101 ? -15.170 -17.059 8.832 1.00 91.56 101 ILE A O 1
ATOM 799 N N . GLY A 1 102 ? -16.628 -16.571 7.206 1.00 86.56 102 GLY A N 1
ATOM 800 C CA . GLY A 1 102 ? -16.616 -15.136 7.464 1.00 86.56 102 GLY A CA 1
ATOM 801 C C . GLY A 1 102 ? -17.306 -14.737 8.766 1.00 86.56 102 GLY A C 1
ATOM 802 O O . GLY A 1 102 ? -18.333 -15.301 9.154 1.00 86.56 102 GLY A O 1
ATOM 803 N N . VAL A 1 103 ? -16.770 -13.701 9.412 1.00 89.56 103 VAL A N 1
ATOM 804 C CA . VAL A 1 103 ? -17.342 -13.137 10.640 1.00 89.56 103 VAL A CA 1
ATOM 805 C C . VAL A 1 103 ? -18.536 -12.252 10.295 1.00 89.56 103 VAL A C 1
ATOM 807 O O . VAL A 1 103 ? -18.466 -11.369 9.431 1.00 89.56 103 VAL A O 1
ATOM 810 N N . GLU A 1 104 ? -19.646 -12.474 10.994 1.00 89.38 104 GLU A N 1
ATOM 811 C CA . GLU A 1 104 ? -20.840 -11.653 10.853 1.00 89.38 104 GLU A CA 1
ATOM 812 C C . GLU A 1 104 ? -20.699 -10.361 11.659 1.00 89.38 104 GLU A C 1
ATOM 814 O O . GLU A 1 104 ? -20.563 -10.371 12.882 1.00 89.38 104 GLU A O 1
ATOM 819 N N . VAL A 1 105 ? -20.740 -9.227 10.960 1.00 87.81 105 VAL A N 1
ATOM 820 C CA . VAL A 1 105 ? -20.679 -7.901 11.577 1.00 87.81 105 VAL A CA 1
ATOM 821 C C . VAL A 1 105 ? -21.843 -7.082 11.045 1.00 87.81 105 VAL A C 1
ATOM 823 O O . VAL A 1 105 ? -21.918 -6.818 9.846 1.00 87.81 105 VAL A O 1
ATOM 826 N N . LYS A 1 106 ? -22.733 -6.640 11.943 1.00 86.94 106 LYS A N 1
ATOM 827 C CA . LYS A 1 106 ? -23.939 -5.860 11.602 1.00 86.94 106 LYS A CA 1
ATOM 828 C C . LYS A 1 106 ? -24.867 -6.580 10.599 1.00 86.94 106 LYS A C 1
ATOM 830 O O . LYS A 1 106 ? -25.373 -5.947 9.679 1.00 86.94 106 LYS A O 1
ATOM 835 N N . GLY A 1 107 ? -25.072 -7.890 10.768 1.00 86.88 107 GLY A N 1
ATOM 836 C CA . GLY A 1 107 ? -26.021 -8.683 9.969 1.00 86.88 107 GLY A CA 1
ATOM 837 C C . GLY A 1 107 ? -25.516 -9.134 8.592 1.00 86.88 107 GLY A C 1
ATOM 838 O O . GLY A 1 107 ? -26.302 -9.616 7.783 1.00 86.88 107 GLY A O 1
ATOM 839 N N . ALA A 1 108 ? -24.224 -8.955 8.291 1.00 86.50 108 ALA A N 1
ATOM 840 C CA . ALA A 1 108 ? -23.620 -9.394 7.034 1.00 86.50 108 ALA A CA 1
ATOM 841 C C . ALA A 1 108 ? -22.239 -10.034 7.254 1.00 86.50 108 ALA A C 1
ATOM 843 O O . ALA A 1 108 ? -21.427 -9.534 8.040 1.00 86.50 108 ALA A O 1
ATOM 844 N N . ARG A 1 109 ? -21.949 -11.108 6.505 1.00 87.38 109 ARG A N 1
ATOM 845 C CA . ARG A 1 109 ? -20.630 -11.765 6.446 1.00 87.38 109 ARG A CA 1
ATOM 846 C C . ARG A 1 109 ? -19.830 -11.206 5.274 1.00 87.38 109 ARG A C 1
ATOM 848 O O . ARG A 1 109 ? -20.088 -11.540 4.123 1.00 87.38 109 ARG A O 1
ATOM 855 N N . ARG A 1 110 ? -18.888 -10.310 5.571 1.00 90.31 110 ARG A N 1
ATOM 856 C CA . ARG A 1 110 ? -18.038 -9.630 4.568 1.00 90.31 110 ARG A CA 1
ATOM 857 C C . ARG A 1 110 ? -16.568 -9.514 4.973 1.00 90.31 110 ARG A C 1
ATOM 859 O O . ARG A 1 110 ? -15.802 -8.831 4.304 1.00 90.31 110 ARG A O 1
ATOM 866 N N . TRP A 1 111 ? -16.208 -10.136 6.089 1.00 86.12 111 TRP A N 1
ATOM 867 C CA . TRP A 1 111 ? -14.859 -10.160 6.632 1.00 86.12 111 TRP A CA 1
ATOM 868 C C . TRP A 1 111 ? -14.410 -11.614 6.649 1.00 86.12 111 TRP A C 1
ATOM 870 O O . TRP A 1 111 ? -15.079 -12.436 7.277 1.00 86.12 111 TRP A O 1
ATOM 880 N N . VAL A 1 112 ? -13.347 -11.912 5.903 1.00 87.75 112 VAL A N 1
ATOM 881 C CA . VAL A 1 112 ? -12.639 -13.199 5.951 1.00 87.75 112 VAL A CA 1
ATOM 882 C C . VAL A 1 112 ? -11.587 -13.131 7.046 1.00 87.75 112 VAL A C 1
ATOM 884 O O . VAL A 1 112 ? -10.940 -12.062 7.146 1.00 87.75 112 VAL A O 1
#

Foldseek 3Di:
DDDPPDPDLVVVLVVPDDPVVVVVVVVVLVVVLVVLLVPQQVVCVVVVHDSCPRSVVSVVVVVVVVVVVVVVSSDDPVRVVVVVVVVVVVVVVVVVVQVPPFDDDPNDRDHD

pLDDT: mean 89.61, std 8.81, range [47.12, 98.19]

Radius of gyration: 19.74 Å; chains: 1; bounding box: 52×35×45 Å

Sequence (112 aa):
MQSRLDKSPVATWWWTIDRWFLAAFLSLMGLGIVLSFAASPAVAERIGLDSFHFATRQIIFTVPALGVMLAVSFLDSRQIRRMALVILCLMLVLMVAVLYIGVEVKGARRWV